Protein AF-A0A2P2JH78-F1 (afdb_monomer_lite)

pLDDT: mean 83.91, std 18.67, range [25.14, 98.19]

Sequence (108 aa):
MTRILMSILNSLCEEVVDREDTNLKQYFDECFEFIDEAKRQNGGVLVHCFVGRSRSVTIVLAYLMKKHGMSLSQALEHVKSRRPQAGPNAGFISQLQEFEKSLQGQPS

Structure (mmCIF, N/CA/C/O backbone):
data_AF-A0A2P2JH78-F1
#
_entry.id   AF-A0A2P2JH78-F1
#
loop_
_atom_site.group_PDB
_atom_site.id
_atom_site.type_symbol
_atom_site.label_atom_id
_atom_site.label_alt_id
_atom_site.label_comp_id
_atom_site.label_asym_id
_atom_site.label_entity_id
_atom_site.label_seq_id
_atom_site.pdbx_PDB_ins_code
_atom_site.Cartn_x
_atom_site.Cartn_y
_atom_site.Cartn_z
_atom_site.occupancy
_atom_site.B_iso_or_equiv
_atom_site.auth_seq_id
_atom_site.auth_comp_id
_atom_site.auth_asym_id
_atom_site.auth_atom_id
_atom_site.pdbx_PDB_model_num
ATOM 1 N N . MET A 1 1 ? -23.039 -16.968 -11.948 1.00 35.69 1 MET A N 1
ATOM 2 C CA . MET A 1 1 ? -21.580 -17.200 -11.845 1.00 35.69 1 MET A CA 1
ATOM 3 C C . MET A 1 1 ? -20.886 -15.962 -12.400 1.00 35.69 1 MET A C 1
ATOM 5 O O . MET A 1 1 ? -20.392 -15.980 -13.517 1.00 35.69 1 MET A O 1
ATOM 9 N N . THR A 1 2 ? -20.947 -14.840 -11.686 1.00 25.14 2 THR A N 1
ATOM 10 C CA . THR A 1 2 ? -20.564 -13.545 -12.267 1.00 25.14 2 THR A CA 1
ATOM 11 C C . THR A 1 2 ? -19.155 -13.194 -11.808 1.00 25.14 2 THR A C 1
ATOM 13 O O . THR A 1 2 ? -18.954 -12.557 -10.781 1.00 25.14 2 THR A O 1
ATOM 16 N N . ARG A 1 3 ? -18.154 -13.672 -12.556 1.00 31.61 3 ARG A N 1
ATOM 17 C CA . ARG A 1 3 ? -16.785 -13.148 -12.488 1.00 31.61 3 ARG A CA 1
ATOM 18 C C . ARG A 1 3 ? -16.763 -11.831 -13.261 1.00 31.61 3 ARG A C 1
ATOM 20 O O . ARG A 1 3 ? -16.474 -11.823 -14.451 1.00 31.61 3 ARG A O 1
ATOM 27 N N . ILE A 1 4 ? -17.093 -10.728 -12.598 1.00 32.62 4 ILE A N 1
ATOM 28 C CA . ILE A 1 4 ? -16.714 -9.408 -13.104 1.00 32.62 4 ILE A CA 1
ATOM 29 C C . ILE A 1 4 ? -15.216 -9.282 -12.825 1.00 32.62 4 ILE A C 1
ATOM 31 O O . ILE A 1 4 ? -14.807 -9.127 -11.685 1.00 32.62 4 ILE A O 1
ATOM 35 N N . LEU A 1 5 ? -14.383 -9.466 -13.849 1.00 41.12 5 LEU A N 1
ATOM 36 C CA . LEU A 1 5 ? -12.939 -9.253 -13.779 1.00 41.12 5 LEU A CA 1
ATOM 37 C C . LEU A 1 5 ? -12.662 -7.820 -14.241 1.00 41.12 5 LEU A C 1
ATOM 39 O O . LEU A 1 5 ? -12.147 -7.608 -15.333 1.00 41.12 5 LEU A O 1
ATOM 43 N N . MET A 1 6 ? -13.072 -6.825 -13.458 1.00 46.44 6 MET A N 1
ATOM 44 C CA . MET A 1 6 ? -12.664 -5.458 -13.758 1.00 46.44 6 MET A CA 1
ATOM 45 C C . MET A 1 6 ? -11.271 -5.225 -13.175 1.00 46.44 6 MET A C 1
ATOM 47 O O . MET A 1 6 ? -11.030 -5.429 -11.982 1.00 46.44 6 MET A O 1
ATOM 51 N N . SER A 1 7 ? -10.338 -4.887 -14.059 1.00 54.44 7 SER A N 1
ATOM 52 C CA . SER A 1 7 ? -8.967 -4.550 -13.706 1.00 54.44 7 SER A CA 1
ATOM 53 C C . SER A 1 7 ? -8.929 -3.129 -13.156 1.00 54.44 7 SER A C 1
ATOM 55 O O . SER A 1 7 ? -9.223 -2.188 -13.889 1.00 54.44 7 SER A O 1
ATOM 57 N N . ILE A 1 8 ? -8.531 -2.968 -11.889 1.00 56.00 8 ILE A N 1
ATOM 58 C CA . ILE A 1 8 ? -8.330 -1.635 -11.282 1.00 56.00 8 ILE A CA 1
ATOM 59 C C . ILE A 1 8 ? -7.345 -0.810 -12.115 1.00 56.00 8 ILE A C 1
ATOM 61 O O . ILE A 1 8 ? -7.481 0.400 -12.247 1.00 56.00 8 ILE A O 1
ATOM 65 N N . LEU A 1 9 ? -6.344 -1.471 -12.698 1.00 51.09 9 LEU A N 1
ATOM 66 C CA . LEU A 1 9 ? -5.212 -0.784 -13.304 1.00 51.09 9 LEU A CA 1
ATOM 67 C C . LEU A 1 9 ? -5.403 -0.513 -14.807 1.00 51.09 9 LEU A C 1
ATOM 69 O O . LEU A 1 9 ? -4.832 0.463 -15.282 1.00 51.09 9 LEU A O 1
ATOM 73 N N . ASN A 1 10 ? -6.254 -1.260 -15.527 1.00 45.53 10 ASN A N 1
ATOM 74 C CA . ASN A 1 10 ? -6.578 -0.934 -16.928 1.00 45.53 10 ASN A CA 1
ATOM 75 C C . ASN A 1 10 ? -7.543 0.254 -17.071 1.00 45.53 10 ASN A C 1
ATOM 77 O O . ASN A 1 10 ? -7.593 0.836 -18.145 1.00 45.53 10 ASN A O 1
ATOM 81 N N . SER A 1 11 ? -8.306 0.620 -16.031 1.00 46.66 11 SER A N 1
ATOM 82 C CA . SER A 1 11 ? -9.234 1.762 -16.117 1.00 46.66 11 SER A CA 1
ATOM 83 C C . SER A 1 11 ? -8.716 3.048 -15.458 1.00 46.66 11 SER A C 1
ATOM 85 O O . SER A 1 11 ? -9.237 4.111 -15.774 1.00 46.66 11 SER A O 1
ATOM 87 N N . LEU A 1 12 ? -7.710 2.971 -14.572 1.00 51.34 12 LEU A N 1
ATOM 88 C CA . LEU A 1 12 ? -7.219 4.116 -13.779 1.00 51.34 12 LEU A CA 1
ATOM 89 C C . LEU A 1 12 ? -5.714 4.400 -13.912 1.00 51.34 12 LEU A C 1
ATOM 91 O O . LEU A 1 12 ? -5.251 5.446 -13.465 1.00 51.34 12 LEU A O 1
ATOM 95 N N . CYS A 1 13 ? -4.909 3.475 -14.453 1.00 46.66 13 CYS A N 1
ATOM 96 C CA . CYS A 1 13 ? -3.457 3.500 -14.234 1.00 46.66 13 CYS A CA 1
ATOM 97 C C . CYS A 1 13 ? -2.591 2.995 -15.401 1.00 46.66 13 CYS A C 1
ATOM 99 O O . CYS A 1 13 ? -1.427 2.650 -15.164 1.00 46.66 13 CYS A O 1
ATOM 101 N N . GLU A 1 14 ? -3.091 2.959 -16.642 1.00 50.88 14 GLU A N 1
ATOM 102 C CA . GLU A 1 14 ? -2.270 2.555 -17.802 1.00 50.88 14 GLU A CA 1
ATOM 103 C C . GLU A 1 14 ? -0.976 3.389 -17.936 1.00 50.88 14 GLU A C 1
ATOM 105 O O . GLU A 1 14 ? 0.036 2.877 -18.414 1.00 50.88 14 GLU A O 1
ATOM 110 N N . GLU A 1 15 ? -0.949 4.610 -17.390 1.00 60.41 15 GLU A N 1
ATOM 111 C CA . GLU A 1 15 ? 0.210 5.514 -17.428 1.00 60.41 15 GLU A CA 1
ATOM 112 C C . GLU A 1 15 ? 1.083 5.518 -16.156 1.00 60.41 15 GLU A C 1
ATOM 114 O O . GLU A 1 15 ? 2.112 6.196 -16.108 1.00 60.41 15 GLU A O 1
ATOM 119 N N . VAL A 1 16 ? 0.734 4.761 -15.107 1.00 73.25 16 VAL A N 1
ATOM 120 C CA . VAL A 1 16 ? 1.479 4.822 -13.837 1.00 73.25 16 VAL A CA 1
ATOM 121 C C . VAL A 1 16 ? 2.768 4.010 -13.934 1.00 73.25 16 VAL A C 1
ATOM 123 O O . VAL A 1 16 ? 2.756 2.774 -13.911 1.00 73.25 16 VAL A O 1
ATOM 126 N N . VAL A 1 17 ? 3.903 4.703 -14.009 1.00 81.88 17 VAL A N 1
ATOM 127 C CA . VAL A 1 17 ? 5.236 4.091 -14.078 1.00 81.88 17 VAL A CA 1
ATOM 128 C C . VAL A 1 17 ? 5.679 3.525 -12.722 1.00 81.88 17 VAL A C 1
ATOM 130 O O . VAL A 1 17 ? 5.288 3.990 -11.658 1.00 81.88 17 VAL A O 1
ATOM 133 N N . ASP A 1 18 ? 6.488 2.464 -12.741 1.00 83.62 18 ASP A N 1
ATOM 134 C CA . ASP A 1 18 ? 7.046 1.855 -11.522 1.00 83.62 18 ASP A CA 1
ATOM 135 C C . ASP A 1 18 ? 8.363 2.543 -11.145 1.00 83.62 18 ASP A C 1
ATOM 137 O O . ASP A 1 18 ? 9.440 1.969 -11.297 1.00 83.62 18 ASP A O 1
ATOM 141 N N . ARG A 1 19 ? 8.274 3.808 -10.730 1.00 86.81 19 ARG A N 1
ATOM 142 C CA . ARG A 1 19 ? 9.412 4.599 -10.252 1.00 86.81 19 ARG A CA 1
ATOM 143 C C . ARG A 1 19 ? 9.186 5.033 -8.810 1.00 86.81 19 ARG A C 1
ATOM 145 O O . ARG A 1 19 ? 8.049 5.168 -8.366 1.00 86.81 19 ARG A O 1
ATOM 152 N N . GLU A 1 20 ? 10.274 5.245 -8.081 1.00 88.12 20 GLU A N 1
ATOM 153 C CA . GLU A 1 20 ? 10.221 5.602 -6.657 1.00 88.12 20 GLU A CA 1
ATOM 154 C C . GLU A 1 20 ? 9.601 6.989 -6.411 1.00 88.12 20 GLU A C 1
ATOM 156 O O . GLU A 1 20 ? 8.982 7.210 -5.374 1.00 88.12 20 GLU A O 1
ATOM 161 N N . ASP A 1 21 ? 9.706 7.897 -7.382 1.00 85.94 21 ASP A N 1
ATOM 162 C CA . ASP A 1 21 ? 9.136 9.250 -7.365 1.00 85.94 21 ASP A CA 1
ATOM 163 C C . ASP A 1 21 ? 7.650 9.301 -7.763 1.00 85.94 21 ASP A C 1
ATOM 165 O O . ASP A 1 21 ? 7.003 10.344 -7.658 1.00 85.94 21 ASP A O 1
ATOM 169 N N . THR A 1 22 ? 7.079 8.182 -8.215 1.00 89.88 22 THR A N 1
ATOM 170 C CA . THR A 1 22 ? 5.679 8.128 -8.639 1.00 89.88 22 THR A CA 1
ATOM 171 C C . THR A 1 22 ? 4.760 8.173 -7.428 1.00 89.88 22 THR A C 1
ATOM 173 O O . THR A 1 22 ? 4.802 7.294 -6.571 1.00 89.88 22 THR A O 1
ATOM 176 N N . ASN A 1 23 ? 3.873 9.163 -7.364 1.00 90.00 23 ASN A N 1
ATOM 177 C CA . ASN A 1 23 ? 2.872 9.244 -6.307 1.00 90.00 23 ASN A CA 1
ATOM 178 C C . ASN A 1 23 ? 1.725 8.256 -6.582 1.00 90.00 23 ASN A C 1
ATOM 180 O O . ASN A 1 23 ? 0.818 8.556 -7.355 1.00 90.00 23 ASN A O 1
ATOM 184 N N . LEU A 1 24 ? 1.759 7.077 -5.958 1.00 89.62 24 LEU A N 1
ATOM 185 C CA . LEU A 1 24 ? 0.667 6.097 -6.021 1.00 89.62 24 LEU A CA 1
ATOM 186 C C . LEU A 1 24 ? -0.433 6.387 -4.999 1.00 89.62 24 LEU A C 1
ATOM 188 O O . LEU A 1 24 ? -1.582 6.001 -5.211 1.00 89.62 24 LEU A O 1
ATOM 192 N N . LYS A 1 25 ? -0.090 7.067 -3.902 1.00 91.31 25 LYS A N 1
ATOM 193 C CA . LYS A 1 25 ? -1.015 7.387 -2.811 1.00 91.31 25 LYS A CA 1
ATOM 194 C C . LYS A 1 25 ? -2.231 8.184 -3.288 1.00 91.31 25 LYS A C 1
ATOM 196 O O . LYS A 1 25 ? -3.317 7.978 -2.759 1.00 91.31 25 LYS A O 1
ATOM 201 N N . GLN A 1 26 ? -2.074 9.035 -4.306 1.00 90.75 26 GLN A N 1
ATOM 202 C CA . GLN A 1 26 ? -3.183 9.810 -4.884 1.00 90.75 26 GLN A CA 1
ATOM 203 C C . GLN A 1 26 ? -4.335 8.943 -5.428 1.00 90.75 26 GLN A C 1
ATOM 205 O O . GLN A 1 26 ? -5.461 9.417 -5.487 1.00 90.75 26 GLN A O 1
ATOM 210 N N . TYR A 1 27 ? -4.072 7.678 -5.779 1.00 89.44 27 TYR A N 1
ATOM 211 C CA . TYR A 1 27 ? -5.075 6.756 -6.324 1.00 89.44 27 TYR A CA 1
ATOM 212 C C . TYR A 1 27 ? -5.697 5.834 -5.269 1.00 89.44 27 TYR A C 1
ATOM 214 O O . TYR A 1 27 ? -6.536 4.999 -5.602 1.00 89.44 27 TYR A O 1
ATOM 222 N N . PHE A 1 28 ? -5.267 5.916 -4.006 1.00 92.06 28 PHE A N 1
ATOM 223 C CA . PHE A 1 28 ? -5.682 4.967 -2.973 1.00 92.06 28 PHE A CA 1
ATOM 224 C C . PHE A 1 28 ? -7.191 4.982 -2.749 1.00 92.06 28 PHE A C 1
ATOM 226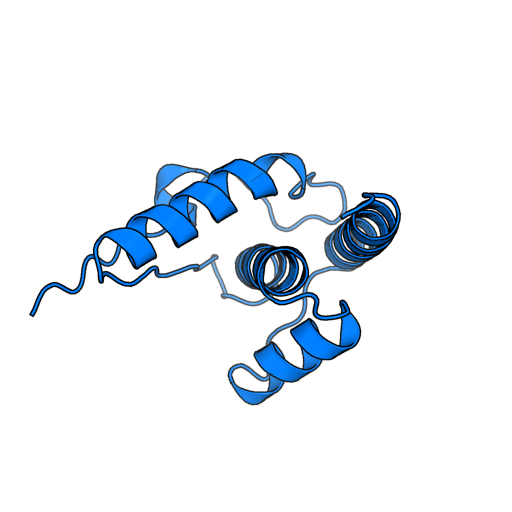 O O . PHE A 1 28 ? -7.809 3.927 -2.835 1.00 92.06 28 PHE A O 1
ATOM 233 N N . ASP A 1 29 ? -7.785 6.150 -2.507 1.00 90.94 29 ASP A N 1
ATOM 234 C CA . ASP A 1 29 ? -9.211 6.234 -2.181 1.00 90.94 29 ASP A CA 1
ATOM 235 C C . ASP A 1 29 ? -10.093 5.744 -3.336 1.00 90.94 29 ASP A C 1
ATOM 237 O O . ASP A 1 29 ? -10.944 4.884 -3.118 1.00 90.94 29 ASP A O 1
ATOM 241 N N . GLU A 1 30 ? -9.802 6.164 -4.568 1.00 89.44 30 GLU A N 1
ATOM 242 C CA . GLU A 1 30 ? -10.507 5.688 -5.764 1.00 89.44 30 GLU A CA 1
ATOM 243 C C . GLU A 1 30 ? -10.382 4.164 -5.941 1.00 89.44 30 GLU A C 1
ATOM 245 O O . GLU A 1 30 ? -11.374 3.462 -6.155 1.00 89.44 30 GLU A O 1
ATOM 250 N N . CYS A 1 31 ? -9.175 3.609 -5.776 1.00 90.00 31 CYS A N 1
ATOM 251 C CA . CYS A 1 31 ? -8.970 2.162 -5.834 1.00 90.00 31 CYS A CA 1
ATOM 252 C C . CYS A 1 31 ? -9.739 1.427 -4.727 1.00 90.00 31 CYS A C 1
ATOM 254 O O . CYS A 1 31 ? -10.244 0.326 -4.951 1.00 90.00 31 CYS A O 1
ATOM 256 N N . PHE A 1 32 ? -9.811 1.990 -3.521 1.00 93.12 32 PHE A N 1
ATOM 257 C CA . PHE A 1 32 ? -10.500 1.362 -2.395 1.00 93.12 32 PHE A CA 1
ATOM 258 C C . PHE A 1 32 ? -12.010 1.370 -2.585 1.00 93.12 32 PHE A C 1
ATOM 260 O O . PHE A 1 32 ? -12.641 0.339 -2.352 1.00 93.12 32 PHE A O 1
ATOM 267 N N . GLU A 1 33 ? -12.572 2.487 -3.047 1.00 92.00 33 GLU A N 1
ATOM 268 C CA . GLU A 1 33 ? -13.986 2.598 -3.406 1.00 92.00 33 GLU A CA 1
ATOM 269 C C . GLU A 1 33 ? -14.355 1.583 -4.484 1.00 92.00 33 GLU A C 1
ATOM 271 O O . GLU A 1 33 ? -15.347 0.868 -4.344 1.00 92.00 33 GLU A O 1
ATOM 276 N N . PHE A 1 34 ? -13.506 1.431 -5.501 1.00 88.44 34 PHE A N 1
ATOM 277 C CA . PHE A 1 34 ? -13.692 0.434 -6.547 1.00 88.44 34 PHE A CA 1
ATOM 278 C C . PHE A 1 34 ? -13.723 -1.004 -5.999 1.00 88.44 34 PHE A C 1
ATOM 280 O O . PHE A 1 34 ? -14.599 -1.800 -6.350 1.00 88.44 34 PHE A O 1
ATOM 287 N N . ILE A 1 35 ? -12.777 -1.350 -5.116 1.00 89.75 35 ILE A N 1
ATOM 288 C CA . ILE A 1 35 ? -12.724 -2.676 -4.479 1.00 89.75 35 ILE A CA 1
ATOM 289 C C . ILE A 1 35 ? -13.964 -2.913 -3.615 1.00 89.75 35 ILE A C 1
ATOM 291 O O . ILE A 1 35 ? -14.556 -3.995 -3.664 1.00 89.75 35 ILE A O 1
ATOM 295 N N . ASP A 1 36 ? -14.352 -1.924 -2.814 1.00 92.44 36 ASP A N 1
ATOM 296 C CA . ASP A 1 36 ? -15.501 -2.023 -1.919 1.00 92.44 36 ASP A CA 1
ATOM 297 C C . ASP A 1 36 ? -16.820 -2.130 -2.694 1.00 92.44 36 ASP A C 1
ATOM 299 O O . ASP A 1 36 ? -17.668 -2.942 -2.321 1.00 92.44 36 ASP A O 1
ATOM 303 N N . GLU A 1 37 ? -16.979 -1.401 -3.801 1.00 90.44 37 GLU A N 1
ATOM 304 C CA . GLU A 1 37 ? -18.164 -1.481 -4.659 1.00 90.44 37 GLU A CA 1
ATOM 305 C C . GLU A 1 37 ? -18.313 -2.864 -5.292 1.00 90.44 37 GLU A C 1
ATOM 307 O O . GLU A 1 37 ? -19.364 -3.497 -5.178 1.00 90.44 37 GLU A O 1
ATOM 312 N N . ALA A 1 38 ? -17.244 -3.396 -5.883 1.00 86.88 38 ALA A N 1
ATOM 313 C CA . ALA A 1 38 ? -17.272 -4.736 -6.456 1.00 86.88 38 ALA A CA 1
ATOM 314 C C . ALA A 1 38 ? -17.605 -5.807 -5.403 1.00 86.88 38 ALA A C 1
ATOM 316 O O . ALA A 1 38 ? -18.359 -6.741 -5.686 1.00 86.88 38 ALA A O 1
ATOM 317 N N . LYS A 1 39 ? -17.099 -5.661 -4.170 1.00 87.38 39 LYS A N 1
ATOM 318 C CA . LYS A 1 39 ? -17.453 -6.547 -3.047 1.00 87.38 39 LYS A CA 1
ATOM 319 C C . LYS A 1 39 ? -18.922 -6.405 -2.645 1.00 87.38 39 LYS A C 1
ATOM 321 O O . LYS A 1 39 ? -19.558 -7.422 -2.380 1.00 87.38 39 LYS A O 1
ATOM 326 N N . ARG A 1 40 ? -19.476 -5.186 -2.635 1.00 90.75 40 ARG A N 1
ATOM 327 C CA . ARG A 1 40 ? -20.900 -4.910 -2.351 1.00 90.75 40 ARG A CA 1
ATOM 328 C C . ARG A 1 40 ? -21.825 -5.598 -3.355 1.00 90.75 40 ARG A C 1
ATOM 330 O O . ARG A 1 40 ? -22.877 -6.099 -2.977 1.00 90.75 40 ARG A O 1
ATOM 337 N N . GLN A 1 41 ? -21.395 -5.683 -4.611 1.00 90.00 41 GLN A N 1
ATOM 338 C CA . GLN A 1 41 ? -22.099 -6.387 -5.686 1.00 90.00 41 GLN A CA 1
ATOM 339 C C . GLN A 1 41 ? -21.841 -7.903 -5.702 1.00 90.00 41 GLN A C 1
ATOM 341 O O . GLN A 1 41 ? -22.193 -8.585 -6.667 1.00 90.00 41 GLN A O 1
ATOM 346 N N . ASN A 1 42 ? -21.223 -8.455 -4.651 1.00 87.12 42 ASN A N 1
ATOM 347 C CA . ASN A 1 42 ? -20.872 -9.873 -4.556 1.00 87.12 42 ASN A CA 1
ATOM 348 C C . ASN A 1 42 ? -19.929 -10.351 -5.686 1.00 87.12 42 ASN A C 1
ATOM 350 O O . ASN A 1 42 ? -19.896 -11.538 -6.028 1.00 87.12 42 ASN A O 1
ATOM 354 N N . GLY A 1 43 ? -19.176 -9.417 -6.273 1.00 85.69 43 GLY A N 1
ATOM 355 C CA . GLY A 1 43 ? -18.190 -9.642 -7.321 1.00 85.69 43 GLY A CA 1
ATOM 356 C C . GLY A 1 43 ? -16.776 -9.861 -6.781 1.00 85.69 43 GLY A C 1
ATOM 357 O O . GLY A 1 43 ? -16.541 -10.031 -5.584 1.00 85.69 43 GLY A O 1
ATOM 358 N N . GLY A 1 44 ? -15.809 -9.860 -7.696 1.00 81.56 44 GLY A N 1
ATOM 359 C CA . GLY A 1 44 ? -14.382 -9.899 -7.384 1.00 81.56 44 GLY A CA 1
ATOM 360 C C . GLY A 1 44 ? -13.640 -8.807 -8.144 1.00 81.56 44 GLY A C 1
ATOM 361 O O . GLY A 1 44 ? -14.170 -8.242 -9.092 1.00 81.56 44 GLY A O 1
ATOM 362 N N . VAL A 1 45 ? -12.407 -8.517 -7.733 1.00 85.44 45 VAL A N 1
ATOM 363 C CA . VAL A 1 45 ? -11.558 -7.525 -8.401 1.00 85.44 45 VAL A CA 1
ATOM 364 C C . VAL A 1 45 ? -10.194 -8.119 -8.691 1.00 85.44 45 VAL A C 1
ATOM 366 O O . VAL A 1 45 ? -9.602 -8.780 -7.835 1.00 85.44 45 VAL A O 1
ATOM 369 N N . LEU A 1 46 ? -9.685 -7.872 -9.898 1.00 85.38 46 LEU A N 1
ATOM 370 C CA . LEU A 1 46 ? -8.314 -8.201 -10.261 1.00 85.38 46 LEU A CA 1
ATOM 371 C C . LEU A 1 46 ? -7.452 -6.938 -10.190 1.00 85.38 46 LEU A C 1
ATOM 373 O O . LEU A 1 46 ? -7.612 -6.018 -10.985 1.00 85.38 46 LEU A O 1
ATOM 377 N N . VAL A 1 47 ? -6.488 -6.922 -9.272 1.00 86.00 47 VAL A N 1
ATOM 378 C CA . VAL A 1 47 ? -5.476 -5.858 -9.191 1.00 86.00 47 VAL A CA 1
ATOM 379 C C . VAL A 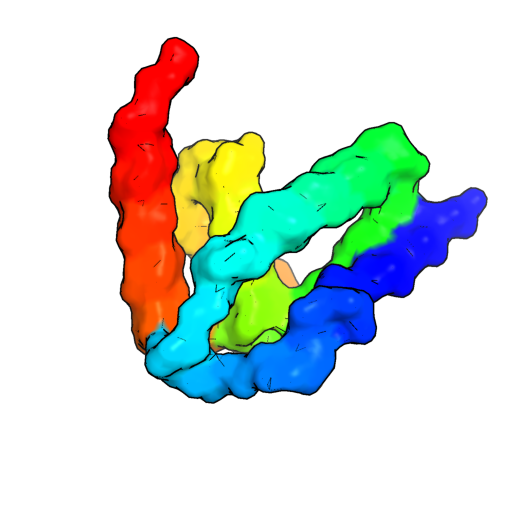1 47 ? -4.186 -6.372 -9.825 1.00 86.00 47 VAL A C 1
ATOM 381 O O . VAL A 1 47 ? -3.517 -7.231 -9.250 1.00 86.00 47 VAL A O 1
ATOM 384 N N . HIS A 1 48 ? -3.820 -5.881 -11.012 1.00 81.94 48 HIS A N 1
ATOM 385 C CA . HIS A 1 48 ? -2.614 -6.330 -11.721 1.00 81.94 48 HIS A CA 1
ATOM 386 C C . HIS A 1 48 ? -1.795 -5.162 -12.272 1.00 81.94 48 HIS A C 1
ATOM 388 O O . HIS A 1 48 ? -2.335 -4.262 -12.891 1.00 81.94 48 HIS A O 1
ATOM 394 N N . CYS A 1 49 ? -0.476 -5.184 -12.105 1.00 80.88 49 CYS A N 1
ATOM 395 C CA . CYS A 1 49 ? 0.422 -4.325 -12.880 1.00 80.88 49 CYS A CA 1
ATOM 396 C C . CYS A 1 49 ? 1.162 -5.171 -13.924 1.00 80.88 49 CYS A C 1
ATOM 398 O O . CYS A 1 49 ? 0.822 -6.337 -14.106 1.00 80.88 49 CYS A O 1
ATOM 400 N N . PHE A 1 50 ? 2.184 -4.620 -14.585 1.00 79.44 50 PHE A N 1
ATOM 401 C CA . PHE A 1 50 ? 2.897 -5.330 -15.657 1.00 79.44 50 PHE A CA 1
ATOM 402 C C . PHE A 1 50 ? 3.452 -6.700 -15.217 1.00 79.44 50 PHE A C 1
ATOM 404 O O . PHE A 1 50 ? 3.165 -7.717 -15.834 1.00 79.44 50 PHE A O 1
ATOM 411 N N . VAL A 1 51 ? 4.183 -6.747 -14.096 1.00 80.69 51 VAL A N 1
ATOM 412 C CA . VAL A 1 51 ? 4.768 -7.996 -13.545 1.00 80.69 51 VAL A CA 1
ATOM 413 C C . VAL A 1 51 ? 4.033 -8.463 -12.274 1.00 80.69 51 VAL A C 1
ATOM 415 O O . VAL A 1 51 ? 4.300 -9.523 -11.708 1.00 80.69 51 VAL A O 1
ATOM 418 N N . GLY A 1 52 ? 3.104 -7.650 -11.764 1.00 80.50 52 GLY A N 1
ATOM 419 C CA . GLY A 1 52 ? 2.399 -7.897 -10.505 1.00 80.50 52 GLY A CA 1
ATOM 420 C C . GLY A 1 52 ? 3.310 -7.913 -9.269 1.00 80.50 52 GLY A C 1
ATOM 421 O O . GLY A 1 52 ? 3.058 -8.684 -8.353 1.00 80.50 52 GLY A O 1
ATOM 422 N N . ARG A 1 53 ? 4.412 -7.157 -9.246 1.00 88.56 53 ARG A N 1
ATOM 423 C CA . ARG A 1 53 ? 5.387 -7.165 -8.131 1.00 88.56 53 ARG A CA 1
ATOM 424 C C . ARG A 1 53 ? 5.299 -5.937 -7.227 1.00 88.56 53 ARG A C 1
ATOM 426 O O . ARG A 1 53 ? 5.376 -6.086 -6.012 1.00 88.56 53 ARG A O 1
ATOM 433 N N . SER A 1 54 ? 5.153 -4.762 -7.838 1.00 90.50 54 SER A N 1
ATOM 434 C CA . SER A 1 54 ? 5.299 -3.468 -7.169 1.00 90.50 54 SER A CA 1
ATOM 435 C C . SER A 1 54 ? 3.966 -2.712 -7.114 1.00 90.50 54 SER A C 1
ATOM 437 O O . SER A 1 54 ? 3.200 -2.942 -6.189 1.00 90.50 54 SER A O 1
ATOM 439 N N . ARG A 1 55 ? 3.603 -1.930 -8.143 1.00 91.00 55 ARG A N 1
ATOM 440 C CA . ARG A 1 55 ? 2.371 -1.100 -8.198 1.00 91.00 55 ARG A CA 1
ATOM 441 C C . ARG A 1 55 ? 1.088 -1.774 -7.683 1.00 91.00 55 ARG A C 1
ATOM 443 O O . ARG A 1 55 ? 0.460 -1.275 -6.757 1.00 91.00 55 ARG A O 1
ATOM 450 N N . SER A 1 56 ? 0.705 -2.925 -8.245 1.00 91.06 56 SER A N 1
ATOM 451 C CA . SER A 1 56 ? -0.514 -3.627 -7.811 1.00 91.06 56 SER A CA 1
ATOM 452 C C . SER A 1 56 ? -0.418 -4.138 -6.377 1.00 91.06 56 SER A C 1
ATOM 454 O O . SER A 1 56 ? -1.414 -4.152 -5.664 1.00 91.06 56 SER A O 1
ATOM 456 N N . VAL A 1 57 ? 0.780 -4.542 -5.947 1.00 94.19 57 VAL A N 1
ATOM 457 C CA . VAL A 1 57 ? 1.027 -4.953 -4.564 1.00 94.19 57 VAL A CA 1
ATOM 458 C C . VAL A 1 57 ? 0.865 -3.751 -3.639 1.00 94.19 57 VAL A C 1
ATOM 460 O O . VAL A 1 57 ? 0.168 -3.883 -2.645 1.00 94.19 57 VAL A O 1
ATOM 463 N N . THR A 1 58 ? 1.397 -2.577 -3.986 1.00 95.88 58 THR A N 1
ATOM 464 C CA . THR A 1 58 ? 1.228 -1.339 -3.208 1.00 95.88 58 THR A CA 1
ATOM 465 C C . THR A 1 58 ? -0.245 -1.027 -2.937 1.00 95.88 58 THR A C 1
ATOM 467 O O . THR A 1 58 ? -0.610 -0.814 -1.784 1.00 95.88 58 THR A O 1
ATOM 470 N N . ILE A 1 59 ? -1.104 -1.077 -3.963 1.00 95.12 59 ILE A N 1
ATOM 471 C CA . ILE A 1 59 ? -2.552 -0.843 -3.811 1.00 95.12 59 ILE A CA 1
ATOM 472 C C . ILE A 1 59 ? -3.192 -1.878 -2.878 1.00 95.12 59 ILE A C 1
ATOM 474 O O . ILE A 1 59 ? -3.949 -1.518 -1.978 1.00 95.12 59 ILE A O 1
ATOM 478 N N . VAL A 1 60 ? -2.862 -3.162 -3.052 1.00 95.94 60 VAL A N 1
ATOM 479 C CA . VAL A 1 60 ? -3.393 -4.239 -2.202 1.00 95.94 60 VAL A CA 1
ATOM 480 C C . VAL A 1 60 ? -2.956 -4.067 -0.747 1.00 95.94 60 VAL A C 1
ATOM 482 O O . VAL A 1 60 ? -3.780 -4.216 0.151 1.00 95.94 60 VAL A O 1
ATOM 485 N N . LEU A 1 61 ? -1.689 -3.724 -0.497 1.00 97.75 61 LEU A N 1
ATOM 486 C CA . LEU A 1 61 ? -1.178 -3.487 0.854 1.00 97.75 61 LEU A CA 1
ATOM 487 C C . LEU A 1 61 ? -1.905 -2.324 1.522 1.00 97.75 61 LEU A C 1
ATOM 489 O O . LEU A 1 61 ? -2.410 -2.482 2.630 1.00 97.75 61 LEU A O 1
ATOM 493 N N . ALA A 1 62 ? -2.021 -1.192 0.827 1.00 97.31 62 ALA A N 1
ATOM 494 C CA . ALA A 1 62 ? -2.711 -0.021 1.348 1.00 97.31 62 ALA A CA 1
ATOM 495 C C . ALA A 1 62 ? -4.190 -0.320 1.656 1.00 97.31 62 ALA A C 1
ATOM 497 O O . ALA A 1 62 ? -4.692 0.062 2.714 1.00 97.31 62 ALA A O 1
ATOM 498 N N . TYR A 1 63 ? -4.873 -1.077 0.789 1.00 96.88 63 TYR A N 1
ATOM 499 C CA . TYR A 1 63 ? -6.256 -1.495 1.031 1.00 96.88 63 TYR A CA 1
ATOM 500 C C . TYR A 1 63 ? -6.372 -2.390 2.269 1.00 96.88 63 TYR A C 1
ATOM 502 O O . TYR A 1 63 ? -7.258 -2.178 3.095 1.00 96.88 63 TYR A O 1
ATOM 510 N N . LEU A 1 64 ? -5.469 -3.363 2.444 1.00 97.19 64 LEU A N 1
ATOM 511 C CA . LEU A 1 64 ? -5.457 -4.225 3.630 1.00 97.19 64 LEU A CA 1
ATOM 512 C C . LEU A 1 64 ? -5.231 -3.421 4.915 1.00 97.19 64 LEU A C 1
ATOM 514 O O . LEU A 1 64 ? -5.925 -3.649 5.905 1.00 97.19 64 LEU A O 1
ATOM 518 N N . MET A 1 65 ? -4.320 -2.451 4.887 1.00 97.81 65 MET A N 1
ATOM 519 C CA . MET A 1 65 ? -4.067 -1.575 6.030 1.00 97.81 65 MET A CA 1
ATOM 520 C C . MET A 1 65 ? -5.312 -0.758 6.398 1.00 97.81 65 MET A C 1
ATOM 522 O O . MET A 1 65 ? -5.751 -0.800 7.543 1.00 97.81 65 MET A O 1
ATOM 526 N N . LYS A 1 66 ? -5.941 -0.078 5.427 1.00 96.44 66 LYS A N 1
ATOM 527 C CA . LYS A 1 66 ? -7.123 0.766 5.684 1.00 96.44 66 LYS A CA 1
ATOM 528 C C . LYS A 1 66 ? -8.367 -0.044 6.043 1.00 96.44 66 LYS A C 1
ATOM 530 O O . LYS A 1 66 ? -9.088 0.321 6.963 1.00 96.44 66 LYS A O 1
ATOM 535 N N . LYS A 1 67 ? -8.640 -1.138 5.328 1.00 95.38 67 LYS A N 1
ATOM 536 C CA . LYS A 1 67 ? -9.883 -1.907 5.493 1.00 95.38 67 LYS A CA 1
ATOM 537 C C . LYS A 1 67 ? -9.839 -2.884 6.661 1.00 95.38 67 LYS A C 1
ATOM 539 O O . LYS A 1 67 ? -10.873 -3.141 7.271 1.00 95.38 67 LYS A O 1
ATOM 544 N N . HIS A 1 68 ? -8.672 -3.463 6.932 1.00 94.75 68 HIS A N 1
ATOM 545 C CA . HIS A 1 68 ? -8.512 -4.537 7.913 1.00 94.75 68 HIS A CA 1
ATOM 546 C C . HIS A 1 68 ? -7.643 -4.144 9.112 1.00 94.75 68 HIS A C 1
ATOM 548 O O . HIS A 1 68 ? -7.391 -4.994 9.961 1.00 94.75 68 HIS A O 1
ATOM 554 N N . GLY A 1 69 ? -7.186 -2.890 9.194 1.00 95.44 69 GLY A N 1
ATOM 555 C CA . GLY A 1 69 ? -6.379 -2.402 10.315 1.00 95.44 69 GLY A CA 1
ATOM 556 C C . GLY A 1 69 ? -5.025 -3.101 10.446 1.00 95.44 69 GLY A C 1
ATOM 557 O O . GLY A 1 69 ? -4.450 -3.120 11.530 1.00 95.44 69 GLY A O 1
ATOM 558 N N . MET A 1 70 ? -4.531 -3.720 9.369 1.00 97.44 70 MET A N 1
ATOM 559 C CA . MET A 1 70 ? -3.222 -4.371 9.370 1.00 97.44 70 MET A CA 1
ATOM 560 C C . MET A 1 70 ? -2.113 -3.320 9.401 1.00 97.44 70 MET A C 1
ATOM 562 O O . MET A 1 70 ? -2.207 -2.300 8.716 1.00 97.44 70 MET A O 1
ATOM 566 N N . SER A 1 71 ? -1.024 -3.604 10.113 1.00 97.75 71 SER A N 1
ATOM 567 C CA . SER A 1 71 ? 0.226 -2.876 9.899 1.00 97.75 71 SER A CA 1
ATOM 568 C C . SER A 1 71 ? 0.778 -3.157 8.496 1.00 97.75 71 SER A C 1
ATOM 570 O O . SER A 1 71 ? 0.458 -4.177 7.874 1.00 97.75 71 SER A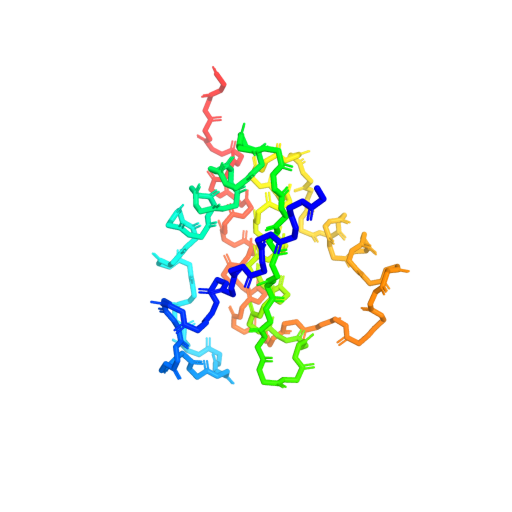 O 1
ATOM 572 N N . LEU A 1 72 ? 1.669 -2.302 7.993 1.00 97.81 72 LEU A N 1
ATOM 573 C CA . LEU A 1 72 ? 2.363 -2.528 6.724 1.00 97.81 72 LEU A CA 1
ATOM 574 C C . LEU A 1 72 ? 3.112 -3.868 6.736 1.00 97.81 72 LEU A C 1
ATOM 576 O O . LEU A 1 72 ? 3.082 -4.610 5.754 1.00 97.81 72 LEU A O 1
ATOM 580 N N . SER A 1 73 ? 3.757 -4.206 7.855 1.00 97.62 73 SER A N 1
ATOM 581 C CA . SER A 1 73 ? 4.459 -5.483 8.009 1.00 97.62 73 SER A CA 1
ATOM 582 C C . SER A 1 73 ? 3.508 -6.679 7.908 1.00 97.62 73 SER A C 1
ATOM 584 O O . SER A 1 73 ? 3.781 -7.597 7.135 1.00 97.62 73 SER A O 1
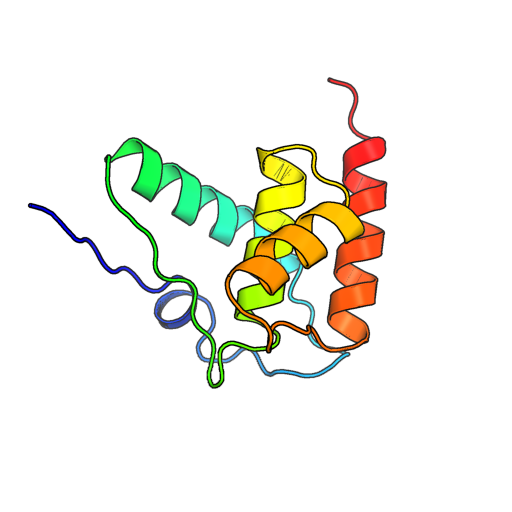ATOM 586 N N . GLN A 1 74 ? 2.370 -6.639 8.608 1.00 98.19 74 GLN A N 1
ATOM 587 C CA . GLN A 1 74 ? 1.347 -7.687 8.570 1.00 98.19 74 GLN A CA 1
ATOM 588 C C . GLN A 1 74 ? 0.739 -7.831 7.173 1.00 98.19 74 GLN A C 1
ATOM 590 O O . GLN A 1 74 ? 0.617 -8.945 6.662 1.00 98.19 74 GLN A O 1
ATOM 595 N N . ALA A 1 75 ? 0.398 -6.715 6.524 1.00 98.12 75 ALA A N 1
ATOM 596 C CA . ALA A 1 75 ? -0.138 -6.719 5.168 1.00 98.12 75 ALA A CA 1
ATOM 597 C C . ALA A 1 75 ? 0.873 -7.319 4.176 1.00 98.12 75 ALA A C 1
ATOM 599 O O . ALA A 1 75 ? 0.506 -8.140 3.331 1.00 98.12 75 ALA A O 1
ATOM 600 N N . LEU A 1 76 ? 2.157 -6.961 4.290 1.00 97.75 76 LEU A N 1
ATOM 601 C CA . LEU A 1 76 ? 3.205 -7.466 3.404 1.00 97.75 76 LEU A CA 1
ATOM 602 C C . LEU A 1 76 ? 3.458 -8.958 3.605 1.00 97.75 76 LEU A C 1
ATOM 604 O O . LEU A 1 76 ? 3.585 -9.685 2.619 1.00 97.75 76 LEU A O 1
ATOM 608 N N . GLU A 1 77 ? 3.508 -9.424 4.850 1.00 98.19 77 GLU A N 1
ATOM 609 C CA . GLU A 1 77 ? 3.617 -10.847 5.171 1.00 98.19 77 GLU A CA 1
ATOM 610 C C . GLU A 1 77 ? 2.419 -11.629 4.616 1.00 98.19 77 GLU A C 1
ATOM 612 O O . GLU A 1 77 ? 2.595 -12.631 3.915 1.00 98.19 77 GLU A O 1
ATOM 617 N N . HIS A 1 78 ? 1.205 -11.116 4.833 1.00 97.44 78 HIS A N 1
ATOM 618 C CA . HIS A 1 78 ? -0.022 -11.711 4.318 1.00 97.44 78 HIS A CA 1
ATOM 619 C C . HIS A 1 78 ? 0.022 -11.862 2.793 1.00 97.44 78 HIS A C 1
ATOM 621 O O . HIS A 1 78 ? -0.212 -12.955 2.269 1.00 97.44 78 HIS A O 1
ATOM 627 N N . VAL A 1 79 ? 0.382 -10.802 2.064 1.00 96.62 79 VAL A N 1
ATOM 628 C CA . VAL A 1 79 ? 0.482 -10.846 0.598 1.00 96.62 79 VAL A CA 1
ATOM 629 C C . VAL A 1 79 ? 1.602 -11.784 0.145 1.00 96.62 79 VAL A C 1
ATOM 631 O O . VAL A 1 79 ? 1.381 -12.588 -0.763 1.00 96.62 79 VAL A O 1
ATOM 634 N N . LYS A 1 80 ? 2.779 -11.755 0.783 1.00 96.94 80 LYS A N 1
ATOM 635 C CA . LYS A 1 80 ? 3.905 -12.639 0.437 1.00 96.94 80 LYS A CA 1
ATOM 636 C C . LYS A 1 80 ? 3.584 -14.118 0.631 1.00 96.94 80 LYS A C 1
ATOM 638 O O . LYS A 1 80 ? 4.029 -14.925 -0.181 1.00 96.94 80 LYS A O 1
ATOM 643 N N . SER A 1 81 ? 2.761 -14.469 1.621 1.00 97.12 81 SER A N 1
ATOM 644 C CA . SER A 1 81 ? 2.309 -15.854 1.831 1.00 97.12 81 SER A CA 1
ATOM 645 C C . SER A 1 81 ? 1.526 -16.431 0.639 1.00 97.12 81 SER A C 1
ATOM 647 O O . SER A 1 81 ? 1.500 -17.643 0.435 1.00 97.12 81 SER A O 1
ATOM 649 N N . ARG A 1 82 ? 0.895 -15.569 -0.174 1.00 94.38 82 ARG A N 1
ATOM 650 C CA . ARG A 1 82 ? 0.139 -15.945 -1.382 1.00 94.38 82 ARG A CA 1
ATOM 651 C C . ARG A 1 82 ? 0.892 -15.640 -2.675 1.00 94.38 82 ARG A C 1
ATOM 653 O O . ARG A 1 82 ? 0.646 -16.279 -3.695 1.00 94.38 82 ARG A O 1
ATOM 660 N N . ARG A 1 83 ? 1.788 -14.653 -2.643 1.00 92.50 83 ARG A N 1
ATOM 661 C CA . ARG A 1 83 ? 2.566 -14.175 -3.786 1.00 92.50 83 ARG A CA 1
ATOM 662 C C . ARG A 1 83 ? 3.999 -13.848 -3.346 1.00 92.50 83 ARG A C 1
ATOM 664 O O . ARG A 1 83 ? 4.295 -12.684 -3.073 1.00 92.50 83 ARG A O 1
ATOM 671 N N . PRO A 1 84 ? 4.906 -14.839 -3.312 1.00 95.12 84 PRO A N 1
ATOM 672 C CA . PRO A 1 84 ? 6.262 -14.664 -2.785 1.00 95.12 84 PRO A CA 1
ATOM 673 C C . PRO A 1 84 ? 7.077 -13.562 -3.474 1.00 95.12 84 PRO A C 1
ATOM 675 O O . PRO A 1 84 ? 7.911 -12.923 -2.837 1.00 95.12 84 PRO A O 1
ATOM 678 N N . GLN A 1 85 ? 6.813 -13.289 -4.758 1.00 93.50 85 GLN A N 1
ATOM 679 C CA . GLN A 1 85 ? 7.486 -12.218 -5.500 1.00 93.50 85 GLN A CA 1
ATOM 680 C C . GLN A 1 85 ? 6.994 -10.799 -5.166 1.00 93.50 85 GLN A C 1
ATOM 682 O O . GLN A 1 85 ? 7.471 -9.846 -5.779 1.00 93.50 85 GLN A O 1
ATOM 687 N N . ALA A 1 86 ? 6.030 -10.633 -4.256 1.00 93.81 86 ALA A N 1
ATOM 688 C CA . ALA A 1 86 ? 5.527 -9.327 -3.848 1.00 93.81 86 ALA A CA 1
ATOM 689 C C . ALA A 1 86 ? 6.635 -8.477 -3.206 1.00 93.81 86 ALA A C 1
ATOM 691 O O . ALA A 1 86 ? 7.291 -8.886 -2.244 1.00 93.81 86 ALA A O 1
ATOM 69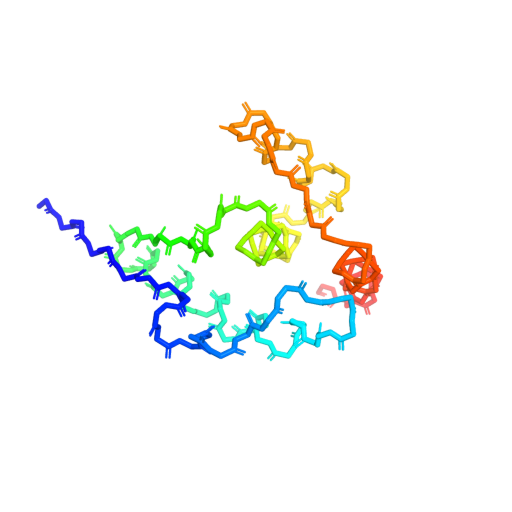2 N N . GLY A 1 87 ? 6.835 -7.277 -3.742 1.00 94.25 87 GLY A N 1
ATOM 693 C CA . GLY A 1 87 ? 7.881 -6.366 -3.299 1.00 94.25 87 GLY A CA 1
ATOM 694 C C . GLY A 1 87 ? 7.760 -5.021 -4.007 1.00 94.25 87 GLY A C 1
ATOM 695 O O . GLY A 1 87 ? 8.320 -4.887 -5.097 1.00 94.25 87 GLY A O 1
ATOM 696 N N . PRO A 1 88 ? 7.030 -4.057 -3.416 1.00 95.44 88 PRO A N 1
ATOM 697 C CA . PRO A 1 88 ? 7.038 -2.663 -3.851 1.00 95.44 88 PRO A CA 1
ATOM 698 C C . PRO A 1 88 ? 8.455 -2.089 -3.911 1.00 95.44 88 PRO A C 1
ATOM 700 O O . PRO A 1 88 ? 9.331 -2.517 -3.156 1.00 95.44 88 PRO A O 1
ATOM 703 N N . ASN A 1 89 ? 8.677 -1.120 -4.802 1.00 95.56 89 ASN A N 1
ATOM 704 C CA . ASN A 1 89 ? 9.917 -0.340 -4.815 1.00 95.56 89 ASN A CA 1
ATOM 705 C C . ASN A 1 89 ? 10.059 0.509 -3.531 1.00 95.56 89 ASN A C 1
ATOM 707 O O . ASN A 1 89 ? 9.100 0.654 -2.766 1.00 95.56 89 ASN A O 1
ATOM 711 N N . ALA A 1 90 ? 11.245 1.074 -3.287 1.00 96.25 90 ALA A N 1
ATOM 712 C CA . ALA A 1 90 ? 11.525 1.790 -2.042 1.00 96.25 90 ALA A CA 1
ATOM 713 C C . ALA A 1 90 ? 10.613 3.013 -1.838 1.00 96.25 90 ALA A C 1
ATOM 715 O O . ALA A 1 90 ? 10.077 3.190 -0.745 1.00 96.25 90 ALA A O 1
ATOM 716 N N . GLY A 1 91 ? 10.350 3.793 -2.891 1.00 96.44 91 GLY A N 1
ATOM 717 C CA . GLY A 1 91 ? 9.452 4.949 -2.823 1.00 96.44 91 GLY A CA 1
ATOM 718 C C . GLY A 1 91 ? 8.011 4.577 -2.464 1.00 96.44 91 GLY A C 1
ATOM 719 O O . GLY A 1 91 ? 7.369 5.247 -1.656 1.00 96.44 91 GLY A O 1
ATOM 720 N N . PHE A 1 92 ? 7.509 3.452 -2.978 1.00 96.25 92 PHE A N 1
ATOM 721 C CA . PHE A 1 92 ? 6.190 2.938 -2.603 1.00 96.25 92 PHE A CA 1
ATOM 722 C C . PHE A 1 92 ? 6.154 2.408 -1.171 1.00 96.25 92 PHE A C 1
ATOM 724 O O . PHE A 1 92 ? 5.144 2.585 -0.494 1.00 96.25 92 PHE A O 1
ATOM 731 N N . ILE A 1 93 ? 7.238 1.797 -0.681 1.00 97.94 93 ILE A N 1
ATOM 732 C CA . ILE A 1 93 ? 7.347 1.433 0.738 1.00 97.94 93 ILE A CA 1
ATOM 733 C C . ILE A 1 93 ? 7.285 2.686 1.617 1.00 97.94 93 ILE A C 1
ATOM 735 O O . ILE A 1 93 ? 6.531 2.691 2.588 1.00 97.94 93 ILE A O 1
ATOM 739 N N . SER A 1 94 ? 7.996 3.761 1.265 1.00 97.38 94 SER A N 1
ATOM 740 C CA . SER A 1 94 ? 7.934 5.031 2.002 1.00 97.38 94 SER A CA 1
ATOM 741 C C . SER A 1 94 ? 6.522 5.623 2.013 1.00 97.38 94 SER A C 1
ATOM 743 O O . SER A 1 94 ? 6.011 5.965 3.078 1.00 97.38 94 SER A O 1
ATOM 745 N N . GLN A 1 95 ? 5.835 5.644 0.866 1.00 97.56 95 GLN A N 1
ATOM 746 C CA . GLN A 1 95 ? 4.438 6.095 0.786 1.00 97.56 95 GLN A CA 1
ATOM 747 C C . GLN A 1 95 ? 3.495 5.246 1.651 1.00 97.56 95 GLN A C 1
ATOM 749 O O . GLN A 1 95 ? 2.597 5.787 2.296 1.00 97.56 95 GLN A O 1
ATOM 754 N N . LEU A 1 96 ? 3.698 3.925 1.703 1.00 97.94 96 LEU A N 1
ATOM 755 C CA . LEU A 1 96 ? 2.920 3.028 2.562 1.00 97.94 96 LEU A CA 1
ATOM 756 C C . LEU A 1 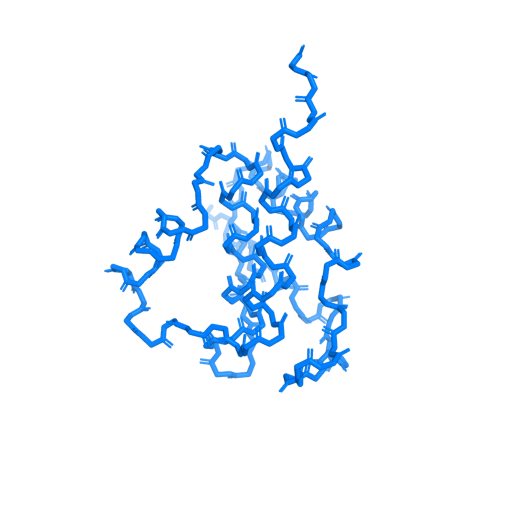96 ? 3.188 3.276 4.052 1.00 97.94 96 LEU A C 1
ATOM 758 O O . LEU A 1 96 ? 2.250 3.262 4.841 1.00 97.94 96 LEU A O 1
ATOM 762 N N . GLN A 1 97 ? 4.433 3.547 4.448 1.00 97.44 97 GLN A N 1
ATOM 763 C CA . GLN A 1 97 ? 4.775 3.895 5.833 1.00 97.44 97 GLN A CA 1
ATOM 764 C C . GLN A 1 97 ? 4.145 5.226 6.260 1.00 97.44 97 GLN A C 1
ATOM 766 O O . GLN A 1 97 ? 3.643 5.358 7.374 1.00 97.44 97 GLN A O 1
ATOM 771 N N . GLU A 1 98 ? 4.150 6.229 5.383 1.00 96.81 98 GLU A N 1
ATOM 772 C CA . GLU A 1 98 ? 3.446 7.492 5.626 1.00 96.81 98 GLU A CA 1
ATOM 773 C C . GLU A 1 98 ? 1.936 7.288 5.723 1.00 96.81 98 GLU A C 1
ATOM 775 O O . GLU A 1 98 ? 1.276 7.885 6.575 1.00 96.81 98 GLU A O 1
ATOM 780 N N . PHE A 1 99 ? 1.386 6.434 4.861 1.00 96.88 99 PHE A N 1
ATOM 781 C CA . PHE A 1 99 ? -0.022 6.077 4.901 1.00 96.88 99 PHE A CA 1
ATOM 782 C C . PHE A 1 99 ? -0.388 5.381 6.219 1.00 96.88 99 PHE A C 1
ATOM 784 O O . PHE A 1 99 ? -1.343 5.798 6.866 1.00 96.88 99 PHE A O 1
ATOM 791 N N . GLU A 1 100 ? 0.411 4.417 6.683 1.00 96.75 100 GLU A N 1
ATOM 792 C CA . GLU A 1 100 ? 0.238 3.754 7.985 1.00 96.75 100 GLU A CA 1
ATOM 793 C C . GLU A 1 100 ? 0.138 4.758 9.139 1.00 96.75 100 GLU A C 1
ATOM 795 O O . GLU A 1 100 ? -0.805 4.715 9.929 1.00 96.75 100 GLU A O 1
ATOM 800 N N . LYS A 1 101 ? 1.072 5.716 9.197 1.00 95.56 101 LYS A N 1
ATOM 801 C CA . LYS A 1 101 ? 1.074 6.781 10.211 1.00 95.56 101 LYS A CA 1
ATOM 802 C C . LYS A 1 101 ? -0.187 7.641 10.134 1.00 95.56 101 LYS A C 1
ATOM 804 O O . LYS A 1 101 ? -0.744 8.004 11.165 1.00 95.56 101 LYS A O 1
ATOM 809 N N . SER A 1 102 ? -0.655 7.949 8.922 1.00 95.06 102 SER A N 1
ATOM 810 C CA . SER A 1 102 ? -1.876 8.742 8.730 1.00 95.06 102 SER A CA 1
ATOM 811 C C . SER A 1 102 ? -3.147 8.025 9.197 1.00 95.06 102 SER A C 1
ATOM 813 O O . SER A 1 102 ? -4.081 8.690 9.633 1.00 95.06 102 SER A O 1
ATOM 815 N N . LEU A 1 103 ? -3.171 6.686 9.170 1.00 92.69 103 LEU A N 1
ATOM 816 C CA . LEU A 1 103 ? -4.295 5.891 9.674 1.00 92.69 103 LEU A CA 1
ATOM 817 C C . LEU A 1 103 ? -4.353 5.878 11.210 1.00 92.69 103 LEU A C 1
ATOM 819 O O . LEU A 1 103 ? -5.439 5.882 11.776 1.00 92.69 103 LEU A O 1
ATOM 823 N N . GLN A 1 104 ? -3.204 5.917 11.891 1.00 80.75 104 GLN A N 1
ATOM 824 C CA . GLN A 1 104 ? -3.129 5.966 13.361 1.00 80.75 104 GLN A CA 1
ATOM 825 C C . GLN A 1 104 ? -3.572 7.318 13.947 1.00 80.75 104 GLN A C 1
ATOM 827 O O . GLN A 1 104 ? -3.894 7.401 15.129 1.00 80.75 104 GLN A O 1
ATOM 832 N N . GLY A 1 105 ? -3.580 8.376 13.131 1.00 64.19 105 GLY A N 1
ATOM 833 C CA . GLY A 1 105 ? -4.028 9.713 13.520 1.00 64.19 105 GLY A CA 1
ATOM 834 C C . GLY A 1 105 ? -5.528 9.968 13.345 1.00 64.19 105 GLY A C 1
ATOM 835 O O . GLY A 1 105 ? -5.976 11.064 13.674 1.00 64.19 105 GLY A O 1
ATOM 836 N N . GLN A 1 106 ? -6.305 9.012 12.819 1.00 50.16 106 GLN A N 1
ATOM 837 C CA . GLN A 1 106 ? -7.756 9.159 12.692 1.00 50.16 106 GLN A CA 1
ATOM 838 C C . GLN A 1 106 ? -8.452 8.634 13.958 1.00 50.16 106 GLN A C 1
ATOM 840 O O . GLN A 1 106 ? -8.373 7.435 14.230 1.00 50.16 106 GLN A O 1
ATOM 845 N N . PRO A 1 107 ? -9.122 9.494 14.752 1.00 39.53 107 PRO A N 1
ATOM 846 C CA . PRO A 1 107 ? -9.976 9.022 15.831 1.00 39.53 107 PRO A CA 1
ATOM 847 C C . PRO A 1 107 ? -11.171 8.264 15.236 1.00 39.53 107 PRO A C 1
ATOM 849 O O . PRO A 1 107 ? -11.803 8.738 14.291 1.00 39.53 107 PRO A O 1
ATOM 852 N N . SER A 1 108 ? -11.416 7.071 15.780 1.00 45.09 108 SER A N 1
ATOM 853 C CA . SER A 1 108 ? -12.567 6.199 15.505 1.00 45.09 108 SER A CA 1
ATOM 854 C C . SER A 1 108 ? -13.908 6.858 15.793 1.00 45.09 108 SER A C 1
ATOM 856 O O . SER A 1 108 ? -13.971 7.570 16.822 1.00 45.09 108 SER A O 1
#

InterPro domains:
  IPR000340 Dual specificity phosphatase, catalytic domain [PF00782] (15-101)
  IPR000387 Tyrosine-specific protein phosphatases domain [PS50056] (32-84)
  IPR020422 Dual specificity protein phosphatase domain [PS50054] (1-105)
  IPR020422 Dual specificity protein phosphatase domain [SM00195] (1-102)
  IPR029021 Protein-tyrosine phosphatase-like [G3DSA:3.90.190.10] (6-108)
  IPR029021 Protein-tyrosine phosphatase-like [SSF52799] (16-104)

Foldseek 3Di:
DDAPADELCVVPPPPQDQDLPTPLVVCQVVSLVVQVVCVVVVYHYDYDDPVRAASSLLSQLLNCCQVVVDQSVRSQVVVCVVPVSHDHDPSSVVVSNVSNVVSVPDDD

Organism: Rhizophora mucronata (NCBI:txid61149)

Secondary structure (DSSP, 8-state):
----EEEHHHHH-TT----TT---GGGHHHHHHHHHHHHHTT-EEE---SSSSSHHHHHHHHHHHHHH---HHHHHHHHHHH-TT----HHHHHHHHHHHHHHHTS--

Radius of gyration: 13.49 Å; chains: 1; bounding box: 34×27×34 Å